Protein AF-A0A4Q5R9Q9-F1 (afdb_monomer_lite)

Foldseek 3Di:
DDDDDDDDDPPPPPPPPPPVVVVVVVVVVVVVVVVVVVVLCVQPPCLVVCLVPDPDPVSNVVSVVVSVVVVVVVVVVVVVVVVVVVVVPDPPPDD

Secondary structure (DSSP, 8-state):
-------------------HHHHHHHHHHHHHHHHHHHHHHHHSTTHHHHHHT--SHHHHHHHHHHHHHHHHHHHHHHHHHHHHHHHHTSPP---

Structure (mmCIF, N/CA/C/O backbone):
data_AF-A0A4Q5R9Q9-F1
#
_entry.id   AF-A0A4Q5R9Q9-F1
#
loop_
_atom_site.group_PDB
_atom_site.id
_atom_site.type_symbol
_atom_site.label_atom_id
_atom_site.label_alt_id
_atom_site.label_comp_id
_atom_site.label_asym_id
_atom_site.label_entity_id
_atom_site.label_seq_id
_atom_site.pdbx_PDB_ins_code
_atom_site.Cartn_x
_atom_site.Cartn_y
_atom_site.Cartn_z
_atom_site.occupancy
_atom_site.B_iso_or_equiv
_atom_site.auth_seq_id
_atom_site.auth_comp_id
_atom_site.auth_asym_id
_atom_site.auth_atom_id
_atom_site.pdbx_PDB_model_num
ATOM 1 N N . MET A 1 1 ? -24.097 29.617 69.097 1.00 45.22 1 MET A N 1
ATOM 2 C CA . MET A 1 1 ? -22.626 29.568 68.951 1.00 45.22 1 MET A CA 1
ATOM 3 C C . MET A 1 1 ? -22.226 28.116 68.818 1.00 45.22 1 MET A C 1
ATOM 5 O O . MET A 1 1 ? -22.854 27.312 69.487 1.00 45.22 1 MET A O 1
ATOM 9 N N . THR A 1 2 ? -21.192 27.885 68.005 1.00 45.75 2 THR A N 1
ATOM 10 C CA . THR A 1 2 ? -20.525 26.627 67.616 1.00 45.75 2 THR A CA 1
ATOM 11 C C . THR A 1 2 ? -21.160 25.825 66.480 1.00 45.75 2 THR A C 1
ATOM 13 O O . THR A 1 2 ? -22.347 25.519 66.470 1.00 45.75 2 THR A O 1
ATOM 16 N N . GLY A 1 3 ? -20.309 25.541 65.493 1.00 39.53 3 GLY A N 1
ATOM 17 C CA . GLY A 1 3 ? -20.616 24.783 64.288 1.00 39.53 3 GLY A CA 1
ATOM 18 C C . GLY A 1 3 ? -19.753 25.171 63.085 1.00 39.53 3 GLY A C 1
ATOM 19 O O . GLY A 1 3 ? -20.265 25.201 61.973 1.00 39.53 3 GLY A O 1
ATOM 20 N N . GLU A 1 4 ? -18.475 25.522 63.288 1.00 48.41 4 GLU A N 1
ATOM 21 C CA . GLU A 1 4 ? -17.490 25.436 62.203 1.00 48.41 4 GLU A CA 1
ATOM 22 C C . GLU A 1 4 ? -17.412 23.978 61.752 1.00 48.41 4 GLU A C 1
ATOM 24 O O . GLU A 1 4 ? -17.234 23.125 62.607 1.00 48.41 4 GLU A O 1
ATOM 29 N N . HIS A 1 5 ? -17.491 23.707 60.449 1.00 46.19 5 HIS A N 1
ATOM 30 C CA . HIS A 1 5 ? -16.639 22.716 59.786 1.00 46.19 5 HIS A CA 1
ATOM 31 C C . HIS A 1 5 ? -16.577 23.044 58.292 1.00 46.19 5 HIS A C 1
ATOM 33 O O . HIS A 1 5 ? -17.470 22.757 57.498 1.00 46.19 5 HIS A O 1
ATOM 39 N N . TYR A 1 6 ? -15.488 23.717 57.939 1.00 45.78 6 TYR A N 1
ATOM 40 C CA . TYR A 1 6 ? -14.985 23.840 56.582 1.00 45.78 6 TYR A CA 1
ATOM 41 C C . TYR A 1 6 ? -14.423 22.488 56.112 1.00 45.78 6 TYR A C 1
ATOM 43 O O . TYR A 1 6 ? -13.786 21.784 56.891 1.00 45.78 6 TYR A O 1
ATOM 51 N N . LYS A 1 7 ? -14.531 22.259 54.797 1.00 50.25 7 LYS A N 1
ATOM 52 C CA . LYS A 1 7 ? -13.786 21.296 53.964 1.00 50.25 7 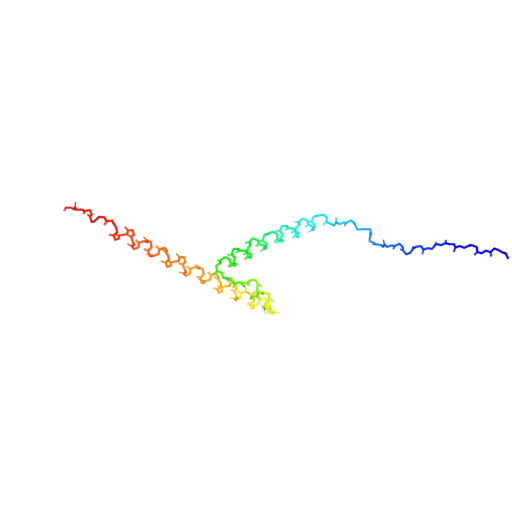LYS A CA 1
ATOM 53 C C . LYS A 1 7 ? -14.125 19.815 54.133 1.00 50.25 7 LYS A C 1
ATOM 55 O O . LYS A 1 7 ? -13.532 19.132 54.950 1.00 50.25 7 LYS A O 1
ATOM 60 N N . GLU A 1 8 ? -14.816 19.288 53.128 1.00 46.78 8 GLU A N 1
ATOM 61 C CA . GLU A 1 8 ? -14.295 18.117 52.422 1.00 46.78 8 GLU A CA 1
ATOM 62 C C . GLU A 1 8 ? -14.211 18.455 50.937 1.00 46.78 8 GLU A C 1
ATOM 64 O O . GLU A 1 8 ? -15.199 18.516 50.205 1.00 46.78 8 GLU A O 1
ATOM 69 N N . GLY A 1 9 ? -12.987 18.768 50.507 1.00 41.88 9 GLY A N 1
ATOM 70 C CA . GLY A 1 9 ? -12.654 18.776 49.098 1.00 41.88 9 GLY A CA 1
ATOM 71 C C . GLY A 1 9 ? -12.964 17.396 48.539 1.00 41.88 9 GLY A C 1
ATOM 72 O O . GLY A 1 9 ? -12.515 16.388 49.081 1.00 41.88 9 GLY A O 1
ATOM 73 N N . ARG A 1 10 ? -13.729 17.359 47.450 1.00 44.03 10 ARG A N 1
ATOM 74 C CA . ARG A 1 10 ? -13.856 16.183 46.596 1.00 44.03 10 ARG A CA 1
ATOM 75 C C . ARG A 1 10 ? -12.436 15.840 46.148 1.00 44.03 10 ARG A C 1
ATOM 77 O O . ARG A 1 10 ? -11.898 16.494 45.256 1.00 44.03 10 ARG A O 1
ATOM 84 N N . ALA A 1 11 ? -11.790 14.903 46.837 1.00 46.41 11 ALA A N 1
ATOM 85 C CA . ALA A 1 11 ? -10.490 14.404 46.440 1.00 46.41 11 ALA A CA 1
ATOM 86 C C . ALA A 1 11 ? -10.664 13.842 45.028 1.00 46.41 11 ALA A C 1
ATOM 88 O O . ALA A 1 11 ? -11.356 12.844 44.823 1.00 46.41 11 ALA A O 1
ATOM 89 N N . SER A 1 12 ? -10.123 14.556 44.042 1.00 50.09 12 SER A N 1
ATOM 90 C CA . SER A 1 12 ? -10.036 14.072 42.675 1.00 50.09 12 SER A CA 1
ATOM 91 C C . SER A 1 12 ? -9.197 12.802 42.724 1.00 50.09 12 SER A C 1
ATOM 93 O O . SER A 1 12 ? -7.983 12.861 42.898 1.00 50.09 12 SER A O 1
ATOM 95 N N . ALA A 1 13 ? -9.852 11.646 42.627 1.00 50.19 13 ALA A N 1
ATOM 96 C CA . ALA A 1 13 ? -9.220 10.330 42.654 1.00 50.19 13 ALA A CA 1
ATOM 97 C C . ALA A 1 13 ? -8.492 10.005 41.337 1.00 50.19 13 ALA A C 1
ATOM 99 O O . ALA A 1 13 ? -8.382 8.848 40.946 1.00 50.19 13 ALA A O 1
ATOM 100 N N . LEU A 1 14 ? -7.952 11.016 40.657 1.00 53.31 14 LEU A N 1
ATOM 101 C CA . LEU A 1 14 ? -6.908 10.824 39.662 1.00 53.31 14 LEU A CA 1
ATOM 10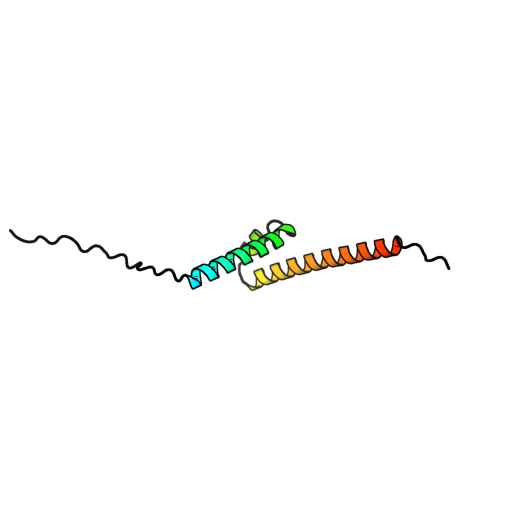2 C C . LEU A 1 14 ? -5.568 10.780 40.398 1.00 53.31 14 LEU A C 1
ATOM 104 O O . LEU A 1 14 ? -4.702 11.627 40.202 1.00 53.31 14 LEU A O 1
ATOM 108 N N . SER A 1 15 ? -5.386 9.767 41.250 1.00 49.94 15 SER A N 1
ATOM 109 C CA . SER A 1 15 ? -4.043 9.319 41.628 1.00 49.94 15 SER A CA 1
ATOM 110 C C . SER A 1 15 ? -3.447 8.613 40.407 1.00 49.94 15 SER A C 1
ATOM 112 O O . SER A 1 15 ? -3.348 7.389 40.359 1.00 49.94 15 SER A O 1
ATOM 114 N N . GLY A 1 16 ? -3.168 9.392 39.363 1.00 56.12 16 GLY A N 1
ATOM 115 C CA . GLY A 1 16 ? -2.716 8.913 38.070 1.00 56.12 16 GLY A CA 1
ATOM 116 C C . GLY A 1 16 ? -1.255 8.507 38.131 1.00 56.12 16 GLY A C 1
ATOM 117 O O . GLY A 1 16 ? -0.379 9.282 37.760 1.00 56.12 16 GLY A O 1
ATOM 118 N N . THR A 1 17 ? -0.975 7.278 38.554 1.00 60.16 17 THR A N 1
ATOM 119 C CA . THR A 1 17 ? 0.229 6.605 38.076 1.00 60.16 17 THR A CA 1
ATOM 120 C C . THR A 1 17 ? -0.011 6.297 36.604 1.00 60.16 17 THR A C 1
ATOM 122 O O . THR A 1 17 ? -0.627 5.297 36.242 1.00 60.16 17 THR A O 1
ATOM 125 N N . THR A 1 18 ? 0.406 7.218 35.733 1.00 68.44 18 THR A N 1
ATOM 126 C CA . THR A 1 18 ? 0.474 6.967 34.295 1.00 68.44 18 THR A CA 1
ATOM 127 C C . THR A 1 18 ? 1.193 5.640 34.108 1.00 68.44 18 THR A C 1
ATOM 129 O O . THR A 1 18 ? 2.346 5.507 34.520 1.00 68.44 18 THR A O 1
ATOM 132 N N . ASN A 1 19 ? 0.507 4.644 33.543 1.00 85.62 19 ASN A N 1
ATOM 133 C CA . ASN A 1 19 ? 1.133 3.380 33.188 1.00 85.62 19 ASN A CA 1
ATOM 134 C C . ASN A 1 19 ? 2.156 3.689 32.087 1.00 85.62 19 ASN A C 1
A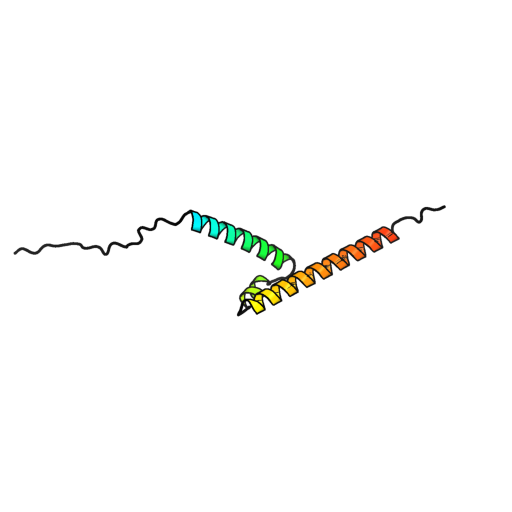TOM 136 O O . ASN A 1 19 ? 1.812 3.780 30.911 1.00 85.62 19 ASN A O 1
ATOM 140 N N . HIS A 1 20 ? 3.390 3.969 32.507 1.00 84.88 20 HIS A N 1
ATOM 141 C CA . HIS A 1 20 ? 4.456 4.456 31.643 1.00 84.88 20 HIS A CA 1
ATOM 142 C C . HIS A 1 20 ? 4.723 3.465 30.511 1.00 84.88 20 HIS A C 1
ATOM 144 O O . HIS A 1 20 ? 4.855 3.873 29.365 1.00 84.88 20 HIS A O 1
ATOM 150 N N . GLU A 1 21 ? 4.668 2.166 30.809 1.00 87.12 21 GLU A N 1
ATOM 151 C CA . GLU A 1 21 ? 4.804 1.105 29.816 1.00 87.12 21 GLU A CA 1
ATOM 152 C C . GLU A 1 21 ? 3.697 1.156 28.752 1.00 87.12 21 GLU A C 1
ATOM 154 O O . GLU A 1 21 ? 3.984 1.082 27.559 1.00 87.12 21 GLU A O 1
ATOM 159 N N . LEU A 1 22 ? 2.436 1.336 29.156 1.00 88.19 22 LEU A N 1
ATOM 160 C CA . LEU A 1 22 ? 1.333 1.521 28.210 1.00 88.19 22 LEU A CA 1
ATOM 161 C C . LEU A 1 22 ? 1.537 2.776 27.351 1.00 88.19 22 LEU A C 1
ATOM 163 O O . LEU A 1 22 ? 1.307 2.733 26.146 1.00 88.19 22 LEU A O 1
ATOM 167 N N . VAL A 1 23 ? 1.986 3.881 27.949 1.00 90.25 23 VAL A N 1
ATOM 168 C CA . VAL A 1 23 ? 2.242 5.127 27.213 1.00 90.25 23 VAL A CA 1
ATOM 169 C C . VAL A 1 23 ? 3.349 4.952 26.180 1.00 90.25 23 VAL A C 1
ATOM 171 O O . VAL A 1 23 ? 3.162 5.377 25.042 1.00 90.25 23 VAL A O 1
ATOM 174 N N . GLU A 1 24 ? 4.464 4.310 26.530 1.00 92.06 24 GLU A N 1
ATOM 175 C CA . GLU A 1 24 ? 5.531 4.052 25.559 1.00 92.06 24 GLU A CA 1
ATOM 176 C C . GLU A 1 24 ? 5.054 3.122 24.437 1.00 92.06 24 GLU A C 1
ATOM 178 O O . GLU A 1 24 ? 5.272 3.425 23.266 1.00 92.06 24 GLU A O 1
ATOM 183 N N . ARG A 1 25 ? 4.299 2.057 24.753 1.00 91.12 25 ARG A N 1
ATOM 184 C CA . ARG A 1 25 ? 3.712 1.177 23.724 1.00 91.12 25 ARG A CA 1
ATOM 185 C C . ARG A 1 25 ? 2.800 1.942 22.763 1.00 91.12 25 ARG A C 1
ATOM 187 O O . ARG A 1 25 ? 2.878 1.737 21.555 1.00 91.12 25 ARG A O 1
ATOM 194 N N . LEU A 1 26 ? 1.957 2.835 23.281 1.00 90.31 26 LEU A N 1
ATOM 195 C CA . LEU A 1 26 ? 1.075 3.667 22.459 1.00 90.31 26 LEU A CA 1
ATOM 196 C C . LEU A 1 26 ? 1.856 4.670 21.599 1.00 90.31 26 LEU A C 1
ATOM 198 O O . LEU A 1 26 ? 1.453 4.925 20.466 1.00 90.31 26 LEU A O 1
ATOM 202 N N . ARG A 1 27 ? 2.977 5.216 22.091 1.00 90.69 27 ARG A N 1
ATOM 203 C CA . ARG A 1 27 ? 3.855 6.080 21.283 1.00 90.69 27 ARG A CA 1
ATOM 204 C C . ARG A 1 27 ? 4.502 5.315 20.140 1.00 90.69 27 ARG A C 1
ATOM 206 O O . ARG A 1 27 ? 4.411 5.771 19.008 1.00 90.69 27 ARG A O 1
ATOM 213 N N . THR A 1 28 ? 5.072 4.142 20.410 1.00 90.25 28 THR A N 1
ATOM 214 C CA . THR A 1 28 ? 5.658 3.292 19.365 1.00 90.25 28 THR A CA 1
ATOM 215 C C . THR A 1 28 ? 4.612 2.876 18.330 1.00 90.25 28 THR A C 1
ATOM 217 O O . THR A 1 28 ? 4.879 2.900 17.127 1.00 90.25 28 THR A O 1
ATOM 220 N N . LEU A 1 29 ? 3.397 2.538 18.771 1.00 84.75 29 LEU A N 1
ATOM 221 C CA . LEU A 1 29 ? 2.297 2.225 17.861 1.00 84.75 29 LEU A CA 1
ATOM 222 C C . LEU A 1 29 ? 1.933 3.429 16.984 1.00 84.75 29 LEU A C 1
ATOM 224 O O . LEU A 1 29 ? 1.762 3.272 15.780 1.00 84.75 29 LEU A O 1
ATOM 228 N N . ARG A 1 30 ? 1.865 4.634 17.563 1.00 88.56 30 ARG A N 1
ATOM 229 C CA . ARG A 1 30 ? 1.612 5.862 16.802 1.00 88.56 30 ARG A CA 1
ATOM 230 C C . ARG A 1 30 ? 2.710 6.121 15.773 1.00 88.56 30 ARG A C 1
ATOM 232 O O . ARG A 1 30 ? 2.402 6.325 14.613 1.00 88.56 30 ARG A O 1
ATOM 239 N N . GLU A 1 31 ? 3.975 6.077 16.183 1.00 89.56 31 GLU A N 1
ATOM 240 C CA . GLU A 1 31 ? 5.118 6.348 15.300 1.00 89.56 31 GLU A CA 1
ATOM 241 C C . GLU A 1 31 ? 5.197 5.356 14.135 1.00 89.56 31 GLU A C 1
ATOM 243 O O . GLU A 1 31 ? 5.402 5.757 12.990 1.00 89.56 31 GLU A O 1
ATOM 248 N N . SER A 1 32 ? 4.990 4.063 14.406 1.00 85.94 32 SER A N 1
ATOM 249 C CA . SER A 1 32 ? 4.943 3.042 13.352 1.00 85.94 32 SER A CA 1
ATOM 250 C C . SER A 1 32 ? 3.734 3.214 12.427 1.00 85.94 32 SER A C 1
ATOM 252 O O . SER A 1 32 ? 3.874 3.063 11.21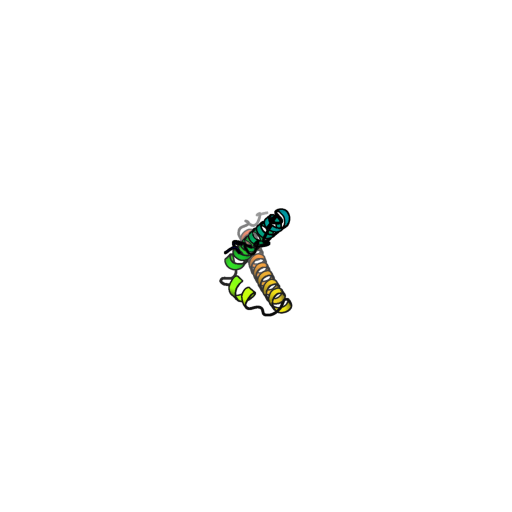3 1.00 85.94 32 SER A O 1
ATOM 254 N N . GLY A 1 33 ? 2.575 3.590 12.976 1.00 88.50 33 GLY A N 1
ATOM 255 C CA . GLY A 1 33 ? 1.377 3.913 12.204 1.00 88.50 33 GLY A CA 1
ATOM 256 C C . GLY A 1 33 ? 1.562 5.131 11.296 1.00 88.50 33 GLY A C 1
ATOM 257 O O . GLY A 1 33 ? 1.223 5.060 10.118 1.00 88.50 33 GLY A O 1
ATOM 258 N N . ASP A 1 34 ? 2.155 6.213 11.806 1.00 89.75 34 ASP A N 1
ATOM 259 C CA . ASP A 1 34 ? 2.420 7.444 11.050 1.00 89.75 34 ASP A CA 1
ATOM 260 C C . ASP A 1 34 ? 3.378 7.173 9.880 1.00 89.75 34 ASP A C 1
ATOM 262 O O . ASP A 1 34 ? 3.117 7.584 8.749 1.00 89.75 34 ASP A O 1
ATOM 266 N N . ALA A 1 35 ? 4.455 6.417 10.125 1.00 90.44 35 ALA A N 1
ATOM 267 C CA . ALA A 1 35 ? 5.410 6.040 9.084 1.00 90.44 35 ALA A CA 1
ATOM 268 C C . ALA A 1 35 ? 4.765 5.169 7.992 1.00 90.44 35 ALA A C 1
ATOM 270 O O . ALA A 1 35 ? 4.983 5.405 6.801 1.00 90.44 35 ALA A O 1
ATOM 271 N N . ALA A 1 36 ? 3.947 4.186 8.383 1.00 89.12 36 ALA A N 1
ATOM 272 C CA . ALA A 1 36 ? 3.207 3.355 7.437 1.00 89.12 36 ALA A CA 1
ATOM 273 C C . ALA A 1 36 ? 2.206 4.185 6.617 1.00 89.12 36 ALA A C 1
ATOM 275 O O . ALA A 1 36 ? 2.091 3.992 5.407 1.00 89.12 36 ALA A O 1
ATOM 276 N N . MET A 1 37 ? 1.527 5.144 7.253 1.00 91.88 37 MET A N 1
ATOM 277 C CA . MET A 1 37 ? 0.572 6.024 6.584 1.00 91.88 37 MET A CA 1
ATOM 278 C C . MET A 1 37 ? 1.251 6.942 5.568 1.00 91.88 37 MET A C 1
ATOM 280 O O . MET A 1 37 ? 0.772 7.069 4.446 1.00 91.88 37 MET A O 1
ATOM 284 N N . TRP A 1 38 ? 2.392 7.541 5.918 1.00 90.88 38 TRP A N 1
ATOM 285 C CA . TRP A 1 38 ? 3.163 8.368 4.986 1.00 90.88 38 TRP A CA 1
ATOM 286 C C . TRP A 1 38 ? 3.652 7.576 3.77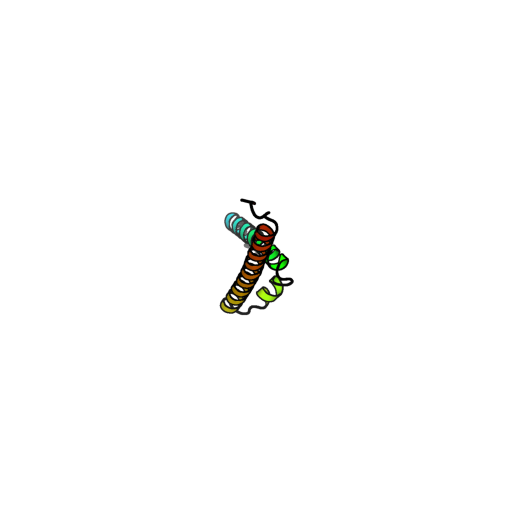8 1.00 90.88 38 TRP A C 1
ATOM 288 O O . TRP A 1 38 ? 3.516 8.048 2.652 1.00 90.88 38 TRP A O 1
ATOM 298 N N . ALA A 1 39 ? 4.158 6.360 3.993 1.00 88.06 39 ALA A N 1
ATOM 299 C CA . ALA A 1 39 ? 4.552 5.485 2.894 1.00 88.06 39 ALA A CA 1
ATOM 300 C C . ALA A 1 39 ? 3.355 5.124 1.997 1.00 88.06 39 ALA A C 1
ATOM 302 O O . ALA A 1 39 ? 3.500 5.035 0.779 1.00 88.06 39 ALA A O 1
ATOM 303 N N . ALA A 1 40 ? 2.166 4.937 2.578 1.00 90.69 40 ALA A N 1
ATOM 304 C CA . ALA A 1 40 ? 0.954 4.692 1.806 1.00 90.69 40 ALA A CA 1
ATOM 305 C C . ALA A 1 40 ? 0.544 5.910 0.964 1.00 90.69 40 ALA A C 1
ATOM 307 O O . ALA A 1 40 ? 0.274 5.763 -0.231 1.00 90.69 40 ALA A O 1
ATOM 308 N N . GLU A 1 41 ? 0.560 7.107 1.558 1.00 93.25 41 GLU A N 1
ATOM 309 C CA . GLU A 1 41 ? 0.180 8.355 0.887 1.00 93.25 41 GLU A CA 1
ATOM 310 C C . GLU A 1 41 ? 1.173 8.826 -0.177 1.00 93.25 41 GLU A C 1
ATOM 312 O O . GLU A 1 41 ? 0.760 9.466 -1.143 1.00 93.25 41 GLU A O 1
ATOM 317 N N . GLU A 1 42 ? 2.456 8.473 -0.050 1.00 93.00 42 GLU A N 1
ATOM 318 C CA . GLU A 1 42 ? 3.467 8.736 -1.081 1.00 93.00 42 GLU A CA 1
ATOM 319 C C . GLU A 1 42 ? 3.054 8.147 -2.442 1.00 93.00 42 GLU A C 1
ATOM 321 O O . GLU A 1 42 ? 3.333 8.732 -3.490 1.00 93.00 42 GLU A O 1
ATOM 326 N N . TYR A 1 43 ? 2.353 7.007 -2.427 1.00 87.56 43 TYR A N 1
ATOM 327 C CA . TYR A 1 43 ? 1.952 6.275 -3.631 1.00 87.56 43 TYR A CA 1
ATOM 328 C C . TYR A 1 43 ? 0.444 6.287 -3.908 1.00 87.56 43 TYR A C 1
ATOM 330 O O . TYR A 1 43 ? 0.041 5.968 -5.027 1.00 87.56 43 TYR A O 1
ATOM 338 N N . ASP A 1 44 ? -0.384 6.666 -2.934 1.00 92.31 44 ASP A N 1
ATOM 339 C CA . ASP A 1 44 ? -1.822 6.881 -3.109 1.00 92.31 44 ASP A CA 1
ATOM 340 C C . ASP A 1 44 ? -2.296 8.100 -2.290 1.00 92.31 44 ASP A C 1
ATOM 342 O O . ASP A 1 44 ? -2.601 7.975 -1.101 1.00 92.31 44 ASP A O 1
ATOM 346 N N . PRO A 1 45 ? -2.376 9.298 -2.898 1.00 93.25 45 PRO A N 1
ATOM 347 C CA . PRO A 1 45 ? -2.805 10.500 -2.196 1.00 93.25 45 PRO A CA 1
ATOM 348 C C . PRO A 1 45 ? -4.181 10.336 -1.540 1.00 93.25 45 PRO A C 1
ATOM 350 O O . PRO A 1 45 ? -5.132 9.846 -2.157 1.00 93.25 45 PRO A O 1
ATOM 353 N N . ASN A 1 46 ? -4.312 10.835 -0.309 1.00 92.50 46 ASN A N 1
ATOM 354 C CA . ASN A 1 46 ? -5.510 10.706 0.527 1.00 92.50 46 ASN A CA 1
ATOM 355 C C . ASN A 1 46 ? -5.834 9.264 0.958 1.00 92.50 46 ASN A C 1
ATOM 357 O O . ASN A 1 46 ? -6.982 8.986 1.321 1.00 92.50 46 ASN A O 1
ATOM 361 N N . PHE A 1 47 ? -4.870 8.337 0.925 1.00 93.00 47 PHE A N 1
ATOM 362 C CA . PHE A 1 47 ? -5.077 6.979 1.432 1.00 93.00 47 PHE A CA 1
ATOM 363 C C . PHE A 1 47 ? -5.581 6.980 2.882 1.00 93.00 47 PHE A C 1
ATOM 365 O O . PHE A 1 47 ? -6.484 6.213 3.210 1.00 93.00 47 PHE A O 1
ATOM 372 N N . SER A 1 48 ? -5.097 7.907 3.717 1.00 92.25 48 SER A N 1
ATOM 373 C CA . SER A 1 48 ? -5.573 8.065 5.096 1.00 92.25 48 SER A CA 1
ATOM 374 C C . SER A 1 48 ? -7.073 8.369 5.179 1.00 92.25 48 SER A C 1
ATOM 376 O O . SER A 1 48 ? -7.769 7.795 6.014 1.00 92.25 48 SER A O 1
ATOM 378 N N . LEU A 1 49 ? -7.600 9.208 4.279 1.00 93.62 49 LEU A N 1
ATOM 379 C CA . LEU A 1 49 ? -9.027 9.536 4.214 1.00 93.62 49 LEU A CA 1
ATOM 380 C C . LEU A 1 49 ? -9.860 8.348 3.727 1.00 93.62 49 LEU A C 1
ATOM 382 O O . LEU A 1 49 ? -10.947 8.113 4.250 1.00 93.62 49 LEU A O 1
ATOM 386 N N . LYS A 1 50 ? -9.354 7.586 2.749 1.00 93.50 50 LYS A N 1
ATOM 387 C CA . LYS A 1 50 ? -10.019 6.366 2.263 1.00 93.50 50 LYS A CA 1
ATOM 388 C C . LYS A 1 50 ? -10.090 5.310 3.363 1.00 93.50 50 LYS A C 1
ATOM 390 O O . LYS A 1 50 ? -11.143 4.712 3.558 1.00 93.50 50 LYS A O 1
ATOM 395 N N . LEU A 1 51 ? -8.997 5.125 4.105 1.00 93.75 51 LEU A N 1
ATOM 396 C CA . LEU A 1 51 ? -8.941 4.180 5.216 1.00 93.75 51 LEU A CA 1
ATOM 397 C C . LEU A 1 51 ? -9.844 4.626 6.370 1.00 93.75 51 LEU A C 1
ATOM 399 O O . LEU A 1 51 ? -10.582 3.812 6.909 1.00 93.75 51 LEU A O 1
ATOM 403 N N . ALA A 1 52 ? -9.859 5.920 6.699 1.00 91.50 52 ALA A N 1
ATOM 404 C CA . ALA A 1 52 ? -10.756 6.476 7.712 1.00 91.50 52 ALA A CA 1
ATOM 405 C C . ALA A 1 52 ? -12.246 6.372 7.330 1.00 91.50 52 ALA A C 1
ATOM 407 O O . ALA A 1 52 ? -13.104 6.398 8.210 1.00 91.50 52 ALA A O 1
ATOM 408 N N . ALA A 1 53 ? -12.560 6.265 6.036 1.00 94.25 53 ALA A N 1
ATOM 409 C CA . ALA A 1 53 ? -13.919 6.057 5.544 1.00 94.25 53 ALA A CA 1
ATOM 410 C C . ALA A 1 53 ? -14.368 4.583 5.581 1.00 94.25 53 ALA A C 1
ATOM 412 O O . ALA A 1 53 ? -15.556 4.316 5.383 1.00 94.25 53 ALA A O 1
ATOM 413 N N . ALA A 1 54 ? -13.462 3.630 5.830 1.00 94.38 54 ALA A N 1
ATOM 414 C CA . ALA A 1 54 ? -13.826 2.229 6.003 1.00 94.38 54 ALA A CA 1
ATOM 415 C C . ALA A 1 54 ? -14.638 2.059 7.297 1.00 94.38 54 ALA A C 1
ATOM 417 O O . ALA A 1 54 ? -14.199 2.432 8.383 1.00 94.38 54 ALA A O 1
ATOM 418 N N . LEU A 1 55 ? -15.848 1.512 7.171 1.00 92.94 55 LEU A N 1
ATOM 419 C CA . LEU A 1 55 ? -16.794 1.383 8.287 1.00 92.94 55 LEU A CA 1
ATOM 420 C C . LEU A 1 55 ? -16.572 0.113 9.120 1.00 92.94 55 LEU A C 1
ATOM 422 O O . LEU A 1 55 ? -17.083 0.013 10.234 1.00 92.94 55 LEU A O 1
ATOM 426 N N . ASP A 1 56 ? -15.827 -0.848 8.575 1.00 95.50 56 ASP A N 1
ATOM 427 C CA . ASP A 1 56 ? -15.490 -2.116 9.206 1.00 95.50 56 ASP A CA 1
ATOM 428 C C . ASP A 1 56 ? -14.088 -2.598 8.795 1.00 95.50 56 ASP A C 1
ATOM 430 O O . ASP A 1 56 ? -13.467 -2.086 7.859 1.00 95.50 56 ASP A O 1
ATOM 434 N N . GLU A 1 57 ? -13.592 -3.588 9.537 1.00 95.12 57 GLU A N 1
ATOM 435 C CA . GLU A 1 57 ? -12.265 -4.182 9.350 1.00 95.12 57 GLU A CA 1
ATOM 436 C C . GLU A 1 57 ? -12.116 -4.830 7.968 1.00 95.12 57 GLU A C 1
ATOM 438 O O . GLU A 1 57 ? -11.109 -4.628 7.301 1.00 95.12 57 GLU A O 1
ATOM 443 N N . ALA A 1 58 ? -13.155 -5.512 7.475 1.00 96.44 58 ALA A N 1
ATOM 444 C CA . ALA A 1 58 ? -13.123 -6.157 6.164 1.00 96.44 58 ALA A CA 1
ATOM 445 C C . ALA A 1 58 ? -12.940 -5.145 5.018 1.00 96.44 58 ALA A C 1
ATOM 447 O O . ALA A 1 58 ? -12.205 -5.404 4.063 1.00 96.44 58 ALA A O 1
ATOM 448 N N . SER A 1 59 ? -13.584 -3.981 5.113 1.00 95.19 59 SER A N 1
ATOM 449 C CA . SER A 1 59 ? -13.449 -2.892 4.143 1.00 95.19 59 SER A CA 1
ATOM 450 C C . SER A 1 59 ? -12.063 -2.249 4.207 1.00 95.19 59 SER A C 1
ATOM 452 O O . SER A 1 59 ? -11.490 -1.919 3.167 1.00 95.19 59 SER A O 1
ATOM 454 N N . ALA A 1 60 ? -11.506 -2.093 5.411 1.00 94.75 60 ALA A N 1
ATOM 455 C CA . ALA A 1 60 ? -10.147 -1.592 5.600 1.00 94.75 60 ALA A CA 1
ATOM 456 C C . ALA A 1 60 ? -9.104 -2.563 5.019 1.00 94.75 60 ALA A C 1
ATOM 458 O O . ALA A 1 60 ? -8.217 -2.142 4.275 1.00 94.75 60 ALA A O 1
ATOM 459 N N . ASP A 1 61 ? -9.257 -3.862 5.275 1.00 96.56 61 ASP A N 1
ATOM 460 C CA . ASP A 1 61 ? -8.382 -4.912 4.750 1.00 96.56 61 ASP A CA 1
ATOM 461 C C . ASP A 1 61 ? -8.444 -5.001 3.224 1.00 96.56 61 ASP A C 1
ATOM 463 O O . ASP A 1 61 ? -7.411 -5.118 2.561 1.00 96.56 61 ASP A O 1
ATOM 467 N N . ALA A 1 62 ? -9.642 -4.891 2.643 1.00 96.25 62 ALA A N 1
ATOM 468 C CA . ALA A 1 62 ? -9.811 -4.857 1.195 1.00 96.25 62 ALA A CA 1
ATOM 469 C C . ALA A 1 62 ? -9.082 -3.656 0.568 1.00 96.25 62 ALA A C 1
ATOM 471 O O . ALA A 1 62 ? -8.387 -3.812 -0.439 1.00 96.25 62 ALA A O 1
ATOM 472 N N . LEU A 1 63 ? -9.185 -2.475 1.187 1.00 95.44 63 LEU A N 1
ATOM 473 C CA . LEU A 1 63 ? -8.490 -1.269 0.736 1.00 95.44 63 LEU A CA 1
ATOM 474 C C . LEU A 1 63 ? -6.961 -1.421 0.822 1.00 95.44 63 LEU A C 1
ATOM 476 O O . LEU A 1 63 ? -6.247 -1.037 -0.109 1.00 95.44 63 LEU A O 1
ATOM 480 N N . LEU A 1 64 ? -6.452 -1.996 1.915 1.00 95.06 64 LEU A N 1
ATOM 481 C CA . LEU A 1 64 ? -5.024 -2.277 2.097 1.00 95.06 64 LEU A CA 1
ATOM 482 C C . LEU A 1 64 ? -4.511 -3.281 1.057 1.00 95.06 64 LEU A C 1
ATOM 484 O O . LEU A 1 64 ? -3.448 -3.069 0.467 1.00 95.06 64 LEU A O 1
ATOM 488 N N . ALA A 1 65 ? -5.276 -4.340 0.786 1.00 95.62 65 ALA A N 1
ATOM 489 C CA . ALA A 1 65 ? -4.943 -5.333 -0.229 1.00 95.62 65 ALA A CA 1
ATOM 490 C C . ALA A 1 65 ? -4.907 -4.722 -1.640 1.00 95.62 65 ALA A C 1
ATOM 492 O O . ALA A 1 65 ? -3.967 -4.974 -2.395 1.00 95.62 65 AL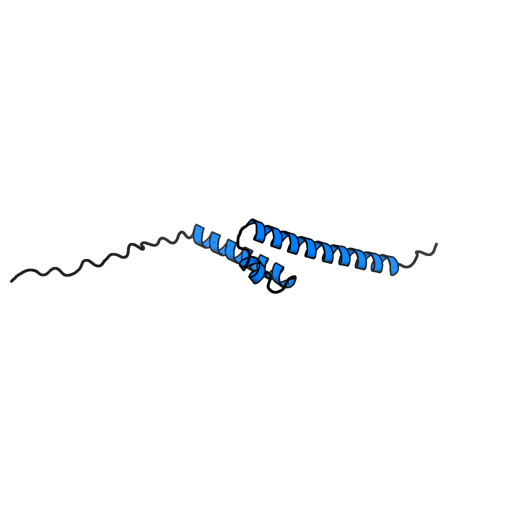A A O 1
ATOM 493 N N . GLU A 1 66 ? -5.882 -3.875 -1.988 1.00 94.94 66 GLU A N 1
ATOM 494 C CA . GLU A 1 66 ? -5.909 -3.166 -3.273 1.00 94.94 66 GLU A CA 1
ATOM 495 C C . GLU A 1 66 ? -4.707 -2.223 -3.424 1.00 94.94 66 GLU A C 1
ATOM 497 O O . GLU A 1 66 ? -4.066 -2.174 -4.478 1.00 94.94 66 GLU A O 1
ATOM 502 N N . TRP A 1 67 ? -4.377 -1.463 -2.376 1.00 94.81 67 TRP A N 1
ATOM 503 C CA . TRP A 1 67 ? -3.201 -0.594 -2.370 1.00 94.81 67 TRP A CA 1
ATOM 504 C C . TRP A 1 67 ? -1.907 -1.388 -2.582 1.00 94.81 67 TRP A C 1
ATOM 506 O O . TRP A 1 67 ? -1.113 -1.043 -3.463 1.00 94.81 67 TRP A O 1
ATOM 516 N N . LEU A 1 68 ? -1.730 -2.493 -1.851 1.00 95.12 68 LEU A N 1
ATOM 517 C CA . LEU A 1 68 ? -0.549 -3.345 -1.971 1.00 95.12 68 LEU A CA 1
ATOM 518 C C . LEU A 1 68 ? -0.429 -3.942 -3.376 1.00 95.12 68 LEU A C 1
ATOM 520 O O . LEU A 1 68 ? 0.646 -3.883 -3.975 1.00 95.12 68 LEU A O 1
ATOM 524 N N . GLN A 1 69 ? -1.525 -4.476 -3.920 1.00 95.69 69 GLN A N 1
ATOM 525 C CA . GLN A 1 69 ? -1.523 -5.077 -5.251 1.00 95.69 69 GLN A CA 1
ATOM 526 C C . GLN A 1 69 ? -1.145 -4.051 -6.323 1.00 95.69 69 GLN A C 1
ATOM 528 O O . GLN A 1 69 ? -0.241 -4.304 -7.118 1.00 95.69 69 GLN A O 1
ATOM 533 N N . ARG A 1 70 ? -1.743 -2.851 -6.292 1.00 93.88 70 ARG A N 1
ATOM 534 C CA . ARG A 1 70 ? -1.385 -1.767 -7.222 1.00 93.88 70 ARG A CA 1
ATOM 535 C C . ARG A 1 70 ? 0.096 -1.412 -7.140 1.00 93.88 70 ARG A C 1
ATOM 537 O O . ARG A 1 70 ? 0.735 -1.176 -8.167 1.00 93.88 70 ARG A O 1
ATOM 544 N N . ARG A 1 71 ? 0.667 -1.389 -5.932 1.00 94.69 71 ARG A N 1
ATOM 545 C CA . ARG A 1 71 ? 2.092 -1.094 -5.756 1.00 94.69 71 ARG A CA 1
ATOM 546 C C . ARG A 1 71 ? 2.977 -2.192 -6.344 1.00 94.69 71 ARG A C 1
ATOM 548 O O . ARG A 1 71 ? 3.958 -1.876 -7.018 1.00 94.69 71 ARG A O 1
ATOM 555 N N . LEU A 1 72 ? 2.623 -3.458 -6.128 1.00 96.38 72 LEU A N 1
ATOM 556 C CA . LEU A 1 72 ? 3.330 -4.599 -6.710 1.00 96.38 72 LEU A CA 1
ATOM 557 C C . LEU A 1 72 ? 3.277 -4.585 -8.240 1.00 96.38 72 LEU A C 1
ATOM 559 O O . LEU A 1 72 ? 4.300 -4.842 -8.876 1.00 96.38 72 LEU A O 1
ATOM 563 N N . ASP A 1 73 ? 2.136 -4.229 -8.829 1.00 96.75 73 ASP A N 1
ATOM 564 C CA . ASP A 1 73 ? 1.973 -4.157 -10.284 1.00 96.75 73 ASP A CA 1
ATOM 565 C C . ASP A 1 73 ? 2.899 -3.095 -10.898 1.00 96.75 73 ASP A C 1
ATOM 567 O O . ASP A 1 73 ? 3.605 -3.368 -11.873 1.00 96.75 73 ASP A O 1
ATOM 571 N N . VAL A 1 74 ? 2.968 -1.905 -10.286 1.00 95.81 74 VAL A N 1
ATOM 572 C CA . VAL A 1 74 ? 3.876 -0.828 -10.719 1.00 95.81 74 VAL A CA 1
ATOM 573 C C . VAL A 1 74 ? 5.333 -1.278 -10.635 1.00 95.81 74 VAL A C 1
ATOM 575 O O . VAL A 1 74 ? 6.065 -1.158 -11.614 1.00 95.81 74 VAL A O 1
ATOM 578 N N . LEU A 1 75 ? 5.756 -1.836 -9.497 1.00 96.56 75 LEU A N 1
ATOM 579 C CA . LEU A 1 75 ? 7.142 -2.277 -9.304 1.00 96.56 75 LEU A CA 1
ATOM 580 C C . LEU A 1 75 ? 7.528 -3.409 -10.262 1.00 96.56 75 LEU A C 1
ATOM 582 O O . LEU A 1 75 ? 8.642 -3.426 -10.789 1.00 96.56 75 LEU A O 1
ATOM 586 N N . THR A 1 76 ? 6.601 -4.331 -10.516 1.00 98.12 76 THR A N 1
ATOM 587 C CA . THR A 1 76 ? 6.781 -5.432 -11.469 1.00 98.12 76 THR A CA 1
ATOM 588 C C . THR A 1 76 ? 6.994 -4.892 -12.876 1.00 98.12 76 THR A C 1
ATOM 590 O O . THR A 1 76 ? 7.977 -5.245 -13.527 1.00 98.12 76 THR A O 1
ATOM 593 N N . ARG A 1 77 ? 6.133 -3.969 -13.315 1.00 97.81 77 ARG A N 1
ATOM 594 C CA . ARG A 1 77 ? 6.262 -3.315 -14.616 1.00 97.81 77 ARG A CA 1
ATOM 595 C C . ARG A 1 77 ? 7.581 -2.551 -14.743 1.00 97.81 77 ARG A C 1
ATOM 597 O O . ARG A 1 77 ? 8.283 -2.730 -15.732 1.00 97.81 77 ARG A O 1
ATOM 604 N N . THR A 1 78 ? 7.948 -1.750 -13.741 1.00 97.12 78 THR A N 1
ATOM 605 C CA . THR A 1 78 ? 9.213 -0.998 -13.743 1.00 97.12 78 THR A CA 1
ATOM 606 C C . THR A 1 78 ? 10.420 -1.928 -13.851 1.00 97.12 78 THR A C 1
ATOM 608 O O . THR A 1 78 ? 11.335 -1.665 -14.629 1.00 97.12 78 THR A O 1
ATOM 611 N N . ARG A 1 79 ? 10.429 -3.044 -13.111 1.00 97.81 79 ARG A N 1
ATOM 612 C CA . ARG A 1 79 ? 11.484 -4.061 -13.216 1.00 97.81 79 ARG A CA 1
ATOM 613 C C . ARG A 1 79 ? 11.589 -4.608 -14.640 1.00 97.81 79 ARG A C 1
ATOM 615 O O . ARG A 1 79 ? 12.698 -4.741 -15.153 1.00 97.81 79 ARG A O 1
ATOM 622 N N . ASP A 1 80 ? 10.461 -4.947 -15.255 1.00 98.19 80 ASP A N 1
ATOM 623 C CA . ASP A 1 80 ? 10.434 -5.562 -16.582 1.00 98.19 80 ASP A CA 1
ATOM 624 C C . ASP A 1 80 ? 10.885 -4.575 -17.672 1.00 98.19 80 ASP A C 1
ATOM 626 O O . ASP A 1 80 ? 11.685 -4.944 -18.531 1.00 98.19 80 ASP A O 1
ATOM 630 N N . GLU A 1 81 ? 10.476 -3.305 -17.581 1.00 97.44 81 GLU A N 1
ATOM 631 C CA . GLU A 1 81 ? 10.939 -2.222 -18.463 1.00 97.44 81 GLU A CA 1
ATOM 632 C C . GLU A 1 81 ? 12.455 -1.996 -18.342 1.00 97.44 81 GLU A C 1
ATOM 634 O O . GLU A 1 81 ? 13.159 -1.937 -19.353 1.00 97.44 81 GLU A O 1
ATOM 639 N N . LEU A 1 82 ? 12.990 -1.942 -17.116 1.00 96.62 82 LEU A N 1
ATOM 640 C CA . LEU A 1 82 ? 14.433 -1.806 -16.886 1.00 96.62 82 LEU A CA 1
ATOM 641 C C . LEU A 1 82 ? 15.215 -3.010 -17.416 1.00 96.62 82 LEU A C 1
ATOM 643 O O . LEU A 1 82 ? 16.300 -2.855 -17.977 1.00 96.62 82 LEU A O 1
ATOM 647 N N . ARG A 1 83 ? 14.665 -4.218 -17.257 1.00 96.19 83 ARG A N 1
ATOM 648 C CA . ARG A 1 83 ? 15.277 -5.443 -17.770 1.00 96.19 83 ARG A CA 1
ATOM 649 C C . ARG A 1 83 ? 15.315 -5.453 -19.296 1.00 96.19 83 ARG A C 1
ATOM 651 O O . ARG A 1 83 ? 16.342 -5.832 -19.856 1.00 96.19 83 ARG A O 1
ATOM 658 N N . ALA A 1 84 ? 14.234 -5.038 -19.953 1.00 94.81 84 ALA A N 1
ATOM 659 C CA . ALA A 1 84 ? 14.190 -4.907 -21.406 1.00 94.81 84 ALA A CA 1
ATOM 660 C C . ALA A 1 84 ? 15.234 -3.892 -21.894 1.00 94.81 84 ALA A C 1
ATOM 662 O O . ALA A 1 84 ? 16.100 -4.248 -22.687 1.00 94.81 84 ALA A O 1
ATOM 663 N N . ALA A 1 85 ? 15.250 -2.687 -21.312 1.00 94.12 85 ALA A N 1
ATOM 664 C CA . ALA A 1 85 ? 16.221 -1.650 -21.657 1.00 94.12 85 ALA A CA 1
ATOM 665 C C . ALA A 1 85 ? 17.676 -2.114 -21.469 1.00 94.12 85 ALA A C 1
ATOM 667 O O . ALA A 1 85 ? 18.535 -1.835 -22.304 1.00 94.12 85 ALA A O 1
ATOM 668 N N . TRP A 1 86 ? 17.960 -2.856 -20.395 1.00 93.38 86 TRP A N 1
ATOM 669 C CA . TRP A 1 86 ? 19.281 -3.437 -20.156 1.00 93.38 86 TRP A CA 1
ATOM 670 C C . TRP A 1 86 ? 19.680 -4.466 -21.221 1.00 93.38 86 TRP A C 1
ATOM 672 O O . TRP A 1 86 ? 20.829 -4.479 -21.662 1.00 93.38 86 TRP A O 1
ATOM 682 N N . HIS A 1 87 ? 18.755 -5.341 -21.627 1.00 91.81 87 HIS A N 1
ATOM 683 C CA . HIS A 1 87 ? 19.014 -6.330 -22.673 1.00 91.81 87 HIS A CA 1
ATOM 684 C C . HIS A 1 87 ? 19.218 -5.677 -24.044 1.00 91.81 87 HIS A C 1
ATOM 686 O O . HIS A 1 87 ? 20.152 -6.067 -24.743 1.00 91.81 87 HIS A O 1
ATOM 692 N N . ASP A 1 88 ? 18.417 -4.668 -24.385 1.00 89.31 88 ASP A N 1
ATOM 693 C CA . ASP A 1 88 ? 18.487 -3.951 -25.664 1.00 89.31 88 ASP A CA 1
ATOM 694 C C . ASP A 1 88 ? 19.753 -3.093 -25.788 1.00 89.31 88 ASP A C 1
ATOM 696 O O . ASP A 1 88 ? 20.345 -2.988 -26.861 1.00 89.31 88 ASP A O 1
ATOM 700 N N . ALA A 1 89 ? 20.204 -2.495 -24.681 1.00 85.25 89 ALA A N 1
ATOM 701 C CA . ALA A 1 89 ? 21.429 -1.699 -24.636 1.00 85.25 89 ALA A CA 1
ATOM 702 C C . ALA A 1 89 ? 22.706 -2.553 -24.618 1.00 85.25 89 ALA A C 1
ATOM 704 O O . ALA A 1 89 ? 23.811 -2.017 -24.744 1.00 85.25 89 ALA A O 1
ATOM 705 N N . ARG A 1 90 ? 22.589 -3.875 -24.437 1.00 79.38 90 ARG A N 1
ATOM 706 C CA . ARG A 1 90 ? 23.746 -4.764 -24.434 1.00 79.38 90 ARG A CA 1
ATOM 707 C C . ARG A 1 90 ? 24.204 -4.957 -25.883 1.00 79.38 90 ARG A C 1
ATOM 709 O O . ARG A 1 90 ? 23.423 -5.466 -26.685 1.00 79.38 90 ARG A O 1
ATOM 716 N N . PRO A 1 91 ? 25.458 -4.619 -26.238 1.00 66.12 91 PRO A N 1
ATOM 717 C CA . PRO A 1 91 ? 25.985 -4.974 -27.546 1.00 66.12 91 PRO A CA 1
ATOM 718 C C . PRO A 1 91 ? 25.827 -6.483 -27.721 1.00 66.12 91 PRO A C 1
ATOM 720 O O . PRO A 1 91 ? 26.157 -7.242 -26.799 1.00 66.12 91 PRO A O 1
ATOM 723 N N . ALA A 1 92 ? 25.314 -6.921 -28.875 1.00 64.25 92 ALA A N 1
ATOM 724 C CA . ALA A 1 92 ? 25.513 -8.299 -29.290 1.00 64.25 92 ALA A CA 1
ATOM 725 C C . ALA A 1 92 ? 27.015 -8.547 -29.142 1.00 64.25 92 ALA A C 1
ATOM 727 O O . ALA A 1 92 ? 27.814 -7.808 -29.716 1.00 64.25 92 ALA A O 1
ATOM 728 N N . ALA A 1 93 ? 27.402 -9.477 -28.270 1.00 56.56 93 ALA A N 1
ATOM 729 C CA . ALA A 1 93 ? 28.779 -9.920 -28.246 1.00 56.56 93 ALA A CA 1
ATOM 730 C C . ALA A 1 93 ? 29.024 -10.475 -29.650 1.00 56.56 93 ALA A C 1
ATOM 732 O O . ALA A 1 93 ? 28.438 -11.493 -30.010 1.00 56.56 93 ALA A O 1
ATOM 733 N N . SER A 1 94 ? 29.731 -9.700 -30.471 1.00 50.75 94 SER A N 1
ATOM 734 C CA . SER A 1 94 ? 30.151 -10.109 -31.798 1.00 50.75 94 SER A CA 1
ATOM 735 C C . SER A 1 94 ? 31.050 -11.328 -31.619 1.00 50.75 94 SER A C 1
ATOM 737 O O . SER A 1 94 ? 32.160 -11.180 -31.107 1.00 50.75 94 SER A O 1
ATOM 739 N N . ASP A 1 95 ? 30.530 -12.501 -31.976 1.00 47.81 95 ASP A N 1
ATOM 740 C CA . ASP A 1 95 ? 31.334 -13.657 -32.384 1.00 47.81 95 ASP A CA 1
ATOM 741 C C . ASP A 1 95 ? 31.844 -13.444 -33.818 1.00 47.81 95 ASP A C 1
ATOM 743 O O . ASP A 1 95 ? 31.078 -12.889 -34.647 1.00 47.81 95 ASP A O 1
#

Sequence (95 aa):
MTGEHYKEGRASALSGTTNHELVERLRTLRESGDAAMWAAEEYDPNFSLKLAAALDEASADALLAEWLQRRLDVLTRTRDELRAAWHDARPAASD

Radius of gyration: 29.04 Å; chains: 1; bounding box: 54×43×101 Å

pLDDT: mean 82.54, std 18.48, range [39.53, 98.19]